Protein AF-A0A182J1R8-F1 (afdb_monomer_lite)

Foldseek 3Di:
DDPVCCCCPVLVDDPQQWPDWDQDPVDRDIDTDTPDPVSLVVSQVVPAQPDWDDDPNDTDGDGRDDDPPDPDDDDPDDDPPDDPVNVVVVVPDPPPPPPPDDPDPDDDDDDDDDDD

Organism: 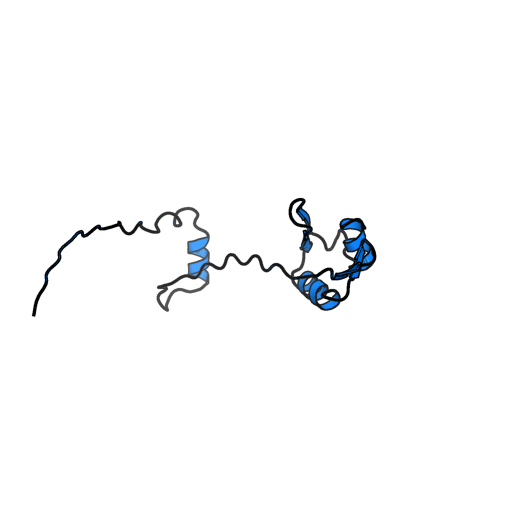Anopheles atroparvus (NCBI:txid41427)

Structure (mmCIF, N/CA/C/O backbone):
data_AF-A0A182J1R8-F1
#
_entry.id   AF-A0A182J1R8-F1
#
loop_
_atom_site.group_PDB
_atom_site.id
_atom_site.type_symbol
_atom_site.label_atom_id
_atom_site.label_alt_id
_atom_site.label_comp_id
_atom_site.label_asym_id
_atom_site.label_entity_id
_atom_site.label_seq_id
_atom_site.pdbx_PDB_ins_code
_atom_site.Cartn_x
_atom_site.Cartn_y
_atom_site.Cartn_z
_atom_site.occupancy
_atom_site.B_iso_or_equiv
_atom_site.auth_seq_id
_atom_site.auth_comp_id
_atom_site.auth_asym_id
_atom_site.auth_atom_id
_atom_site.pdbx_PDB_model_num
ATOM 1 N N . MET A 1 1 ? 16.522 -5.501 2.337 1.00 60.72 1 MET A N 1
ATOM 2 C CA . MET A 1 1 ? 15.271 -5.601 3.123 1.00 60.72 1 MET A CA 1
ATOM 3 C C . MET A 1 1 ? 14.270 -6.403 2.308 1.00 60.72 1 MET A C 1
ATOM 5 O O . MET A 1 1 ? 14.227 -6.212 1.100 1.00 60.72 1 MET A O 1
ATOM 9 N N . GLU A 1 2 ? 13.559 -7.350 2.918 1.00 74.75 2 GLU A N 1
ATOM 10 C CA . GLU A 1 2 ? 12.567 -8.185 2.222 1.00 74.75 2 GLU A CA 1
ATOM 11 C C . GLU A 1 2 ? 11.218 -7.452 2.163 1.00 74.75 2 GLU A C 1
ATOM 13 O O . GLU A 1 2 ? 10.809 -6.858 3.159 1.00 74.75 2 GLU A O 1
ATOM 18 N N . ALA A 1 3 ? 10.535 -7.465 1.012 1.00 75.06 3 ALA A N 1
ATOM 19 C CA . ALA A 1 3 ? 9.324 -6.662 0.795 1.00 75.06 3 ALA A CA 1
ATOM 20 C C . ALA A 1 3 ? 8.192 -7.014 1.775 1.00 75.06 3 ALA A C 1
ATOM 22 O O . ALA A 1 3 ? 7.536 -6.125 2.301 1.00 75.06 3 ALA A O 1
ATOM 23 N N . VAL A 1 4 ? 8.004 -8.303 2.071 1.00 78.12 4 VAL A N 1
ATOM 24 C CA . VAL A 1 4 ? 6.986 -8.764 3.029 1.00 78.12 4 VAL A CA 1
ATOM 25 C C . VAL A 1 4 ? 7.296 -8.264 4.439 1.00 78.12 4 VAL A C 1
ATOM 27 O O . VAL A 1 4 ? 6.409 -7.781 5.133 1.00 78.12 4 VAL A O 1
ATOM 30 N N . LYS A 1 5 ? 8.570 -8.305 4.837 1.00 83.56 5 LYS A N 1
ATOM 31 C CA . LYS A 1 5 ? 9.022 -7.819 6.141 1.00 83.56 5 LYS A CA 1
ATOM 32 C C . LYS A 1 5 ? 8.770 -6.315 6.313 1.00 83.56 5 LYS A C 1
ATOM 34 O O . LYS A 1 5 ? 8.283 -5.908 7.356 1.00 83.56 5 LYS A O 1
ATOM 39 N N . PHE A 1 6 ? 9.011 -5.513 5.272 1.00 83.62 6 PHE A N 1
ATOM 40 C CA . PHE A 1 6 ? 8.687 -4.080 5.272 1.00 83.62 6 PHE A CA 1
ATOM 41 C C . PHE A 1 6 ? 7.182 -3.817 5.455 1.00 83.62 6 PHE A C 1
ATOM 43 O O . PHE A 1 6 ? 6.802 -2.966 6.252 1.00 83.62 6 PHE A O 1
ATOM 50 N N . LEU A 1 7 ? 6.319 -4.577 4.771 1.00 84.12 7 LEU A N 1
ATOM 51 C CA . LEU A 1 7 ? 4.864 -4.418 4.898 1.00 84.12 7 LEU A CA 1
ATOM 52 C C . LEU A 1 7 ? 4.363 -4.721 6.317 1.00 84.12 7 LEU A C 1
ATOM 54 O O . LEU A 1 7 ? 3.485 -4.022 6.810 1.00 84.12 7 LEU A O 1
ATOM 58 N N . VAL A 1 8 ? 4.928 -5.731 6.978 1.00 85.75 8 VAL A N 1
ATOM 59 C CA . VAL A 1 8 ? 4.502 -6.127 8.328 1.00 85.75 8 VAL A CA 1
ATOM 60 C C . VAL A 1 8 ? 5.101 -5.222 9.406 1.00 85.75 8 VAL A C 1
ATOM 62 O O . VAL A 1 8 ? 4.387 -4.802 10.308 1.00 85.75 8 VAL A O 1
ATOM 65 N N . GLU A 1 9 ? 6.399 -4.920 9.341 1.00 87.25 9 GLU A N 1
ATOM 66 C CA . GLU A 1 9 ? 7.091 -4.203 10.423 1.00 87.25 9 GLU A CA 1
ATOM 67 C C . GLU A 1 9 ? 6.975 -2.678 10.320 1.00 87.25 9 GLU A C 1
ATOM 69 O O . GLU A 1 9 ? 6.811 -2.021 11.343 1.00 87.25 9 GLU A O 1
ATOM 74 N N . GLU A 1 10 ? 7.043 -2.111 9.110 1.00 85.06 10 GLU A N 1
ATOM 75 C CA . GLU A 1 10 ? 7.092 -0.651 8.923 1.00 85.06 10 GLU A CA 1
ATOM 76 C C . GLU A 1 10 ? 5.724 -0.063 8.568 1.00 85.06 10 GLU A C 1
ATOM 78 O O . GLU A 1 10 ? 5.391 1.038 9.008 1.00 85.06 10 GLU A O 1
ATOM 83 N N . ILE A 1 11 ? 4.931 -0.784 7.765 1.00 85.69 11 ILE A N 1
ATOM 84 C CA . ILE A 1 11 ? 3.563 -0.365 7.413 1.00 85.69 11 ILE A CA 1
ATOM 85 C C . ILE A 1 11 ? 2.543 -0.898 8.428 1.00 85.69 11 ILE A C 1
ATOM 87 O O . ILE A 1 11 ? 1.479 -0.315 8.595 1.00 85.69 11 ILE A O 1
ATOM 91 N N . GLY A 1 12 ? 2.856 -1.985 9.139 1.00 86.62 12 GLY A N 1
ATOM 92 C CA . GLY A 1 12 ? 1.936 -2.573 10.115 1.00 86.62 12 GLY A CA 1
ATOM 93 C C . GLY A 1 12 ? 0.767 -3.328 9.482 1.00 86.62 12 GLY A C 1
ATOM 94 O O . GLY A 1 12 ? -0.267 -3.491 10.125 1.00 86.62 12 GLY A O 1
ATOM 95 N N . LEU A 1 13 ? 0.908 -3.782 8.232 1.00 87.81 13 LEU A N 1
ATOM 96 C CA . LEU A 1 13 ? -0.117 -4.584 7.567 1.00 87.81 13 LEU A CA 1
ATOM 97 C C . LEU A 1 13 ? -0.096 -6.027 8.072 1.00 87.81 13 LEU A C 1
ATOM 99 O O . LEU A 1 13 ? 0.958 -6.657 8.186 1.00 87.81 13 LEU A O 1
ATOM 103 N N . ASP A 1 14 ? -1.283 -6.572 8.302 1.00 86.62 14 ASP A N 1
ATOM 104 C CA . ASP A 1 14 ? -1.501 -7.911 8.836 1.00 86.62 14 ASP A CA 1
ATOM 105 C C . ASP A 1 14 ? -2.300 -8.800 7.859 1.00 86.62 14 ASP A C 1
ATOM 107 O O . ASP A 1 14 ? -2.869 -8.343 6.865 1.00 86.62 14 ASP A O 1
ATOM 111 N N . GLU A 1 15 ? -2.355 -10.109 8.118 1.00 84.06 15 GLU A N 1
ATOM 112 C CA . GLU A 1 15 ? -3.061 -11.057 7.236 1.00 84.06 15 GLU A CA 1
ATOM 113 C C . GLU A 1 15 ? -4.587 -10.845 7.193 1.00 84.06 15 GLU A C 1
ATOM 115 O O . GLU A 1 15 ? -5.271 -11.275 6.255 1.00 84.06 15 GLU A O 1
ATOM 120 N N . LEU A 1 16 ? -5.155 -10.200 8.214 1.00 85.69 16 LEU A N 1
ATOM 121 C CA . LEU A 1 16 ? -6.583 -9.928 8.281 1.00 85.69 16 LEU A CA 1
ATOM 122 C C . LEU A 1 16 ? -6.936 -8.725 7.415 1.00 85.69 16 LEU A C 1
ATOM 124 O O . LEU A 1 16 ? -8.031 -8.724 6.857 1.00 85.69 16 LEU A O 1
ATOM 128 N N . THR A 1 17 ? -6.028 -7.771 7.230 1.00 86.31 17 THR A N 1
ATOM 129 C CA . THR A 1 17 ? -6.239 -6.581 6.392 1.00 86.31 17 THR A CA 1
ATOM 130 C C . THR A 1 17 ? -5.807 -6.791 4.941 1.00 86.31 17 THR A C 1
ATOM 132 O O . THR A 1 17 ? -6.436 -6.254 4.024 1.00 86.31 17 THR A O 1
ATOM 135 N N . VAL A 1 18 ? -4.802 -7.636 4.697 1.00 89.31 18 VAL A N 1
ATOM 136 C CA . VAL A 1 18 ? -4.286 -7.924 3.352 1.00 89.31 18 VAL A CA 1
ATOM 137 C C . VAL A 1 18 ? -5.085 -9.039 2.668 1.00 89.31 18 VAL A C 1
ATOM 139 O O . VAL A 1 18 ? -5.241 -10.143 3.181 1.00 89.31 18 VAL A O 1
ATOM 142 N N . ALA A 1 19 ? -5.580 -8.767 1.461 1.00 86.88 19 ALA A N 1
ATOM 143 C CA . ALA A 1 19 ? -6.236 -9.751 0.603 1.00 86.88 19 ALA A CA 1
ATOM 144 C C . ALA A 1 19 ? -5.237 -10.473 -0.312 1.00 86.88 19 ALA A C 1
ATOM 146 O O . ALA A 1 19 ? -5.350 -11.678 -0.542 1.00 86.88 19 ALA A O 1
ATOM 147 N N . ARG A 1 20 ? -4.268 -9.736 -0.871 1.00 85.00 20 ARG A N 1
ATOM 148 C CA . ARG A 1 20 ? -3.305 -10.280 -1.835 1.00 85.00 20 ARG A CA 1
ATOM 149 C C . ARG A 1 20 ? -2.033 -9.446 -1.890 1.00 85.00 20 ARG A C 1
ATOM 151 O O . ARG A 1 20 ? -2.094 -8.224 -1.884 1.00 85.00 20 ARG A O 1
ATOM 158 N N . ILE A 1 21 ? -0.892 -10.113 -2.049 1.00 85.25 21 ILE A N 1
ATOM 159 C CA . ILE A 1 21 ? 0.393 -9.474 -2.351 1.00 85.25 21 ILE A CA 1
ATOM 160 C C . ILE A 1 21 ? 0.883 -10.001 -3.698 1.00 85.25 21 ILE A C 1
ATOM 162 O O . ILE A 1 21 ? 0.900 -11.209 -3.939 1.00 85.25 21 ILE A O 1
ATOM 166 N N . HIS A 1 22 ? 1.282 -9.099 -4.586 1.00 83.25 22 HIS A N 1
ATOM 167 C CA . HIS A 1 22 ? 1.885 -9.431 -5.867 1.00 83.25 22 HIS A CA 1
ATOM 168 C C . HIS A 1 22 ? 3.177 -8.638 -6.059 1.00 83.25 22 HIS A C 1
ATOM 170 O O . HIS A 1 22 ? 3.164 -7.423 -6.237 1.00 83.25 22 HIS A O 1
ATOM 176 N N . LEU A 1 23 ? 4.307 -9.341 -6.030 1.00 80.75 23 LEU A N 1
ATOM 177 C CA . LEU A 1 23 ? 5.621 -8.760 -6.283 1.00 80.75 23 LEU A CA 1
ATOM 178 C C . LEU A 1 23 ? 5.935 -8.862 -7.771 1.00 80.75 23 LEU A C 1
ATOM 180 O O . LEU A 1 23 ? 5.959 -9.960 -8.330 1.00 80.75 23 LEU A O 1
ATOM 184 N N . ARG A 1 24 ? 6.210 -7.728 -8.415 1.00 76.12 24 ARG A N 1
ATOM 185 C CA . ARG A 1 24 ? 6.604 -7.720 -9.820 1.00 76.12 24 ARG A CA 1
ATOM 186 C C . ARG A 1 24 ? 8.124 -7.837 -9.904 1.00 76.12 24 ARG A C 1
ATOM 188 O O . ARG A 1 24 ? 8.850 -6.942 -9.507 1.00 76.12 24 ARG A O 1
ATOM 195 N N . SER A 1 25 ? 8.642 -8.941 -10.435 1.00 68.06 25 SER A N 1
ATOM 196 C CA . SER A 1 25 ? 10.101 -9.154 -10.500 1.00 68.06 25 SER A CA 1
ATOM 197 C C . SER A 1 25 ? 10.802 -8.240 -11.513 1.00 68.06 25 SER A C 1
ATOM 199 O O . SER A 1 25 ? 12.002 -8.010 -11.416 1.00 68.06 25 SER A O 1
ATOM 201 N N . THR A 1 26 ? 10.063 -7.729 -12.503 1.00 69.44 26 THR A N 1
ATOM 202 C CA . THR A 1 26 ? 10.596 -6.915 -13.610 1.00 69.44 26 THR A CA 1
ATOM 203 C C . THR A 1 26 ? 10.587 -5.412 -13.336 1.00 69.44 26 THR A C 1
ATOM 205 O O . THR A 1 26 ? 11.202 -4.654 -14.077 1.00 69.44 26 THR A O 1
ATOM 208 N N . ALA A 1 27 ? 9.859 -4.968 -12.316 1.00 64.19 27 ALA A N 1
ATOM 209 C CA . ALA A 1 27 ? 9.832 -3.587 -11.856 1.00 64.19 27 ALA A CA 1
ATOM 210 C C . ALA A 1 27 ? 9.751 -3.661 -10.340 1.00 64.19 27 ALA A C 1
ATOM 212 O O . ALA A 1 27 ? 8.814 -4.286 -9.870 1.00 64.19 27 ALA A O 1
ATOM 213 N N . SER A 1 28 ? 10.711 -3.085 -9.611 1.00 75.25 28 SER A N 1
ATOM 214 C CA . SER A 1 28 ? 10.846 -3.159 -8.146 1.00 75.25 28 SER A CA 1
ATOM 215 C C . SER A 1 28 ? 9.645 -2.551 -7.400 1.00 75.25 28 SER A C 1
ATOM 217 O O . SER A 1 28 ? 9.753 -1.500 -6.780 1.00 75.25 28 SER A O 1
ATOM 219 N N . ILE A 1 29 ? 8.485 -3.195 -7.520 1.00 80.88 29 ILE A N 1
ATOM 220 C CA . ILE A 1 29 ? 7.157 -2.732 -7.133 1.00 80.88 29 ILE A CA 1
ATOM 221 C C . ILE A 1 29 ? 6.421 -3.921 -6.515 1.00 80.88 29 ILE A C 1
ATOM 223 O O . ILE A 1 29 ? 6.390 -5.027 -7.070 1.00 80.88 29 ILE A O 1
ATOM 227 N N . ALA A 1 30 ? 5.809 -3.666 -5.365 1.00 83.88 30 ALA A N 1
ATOM 228 C CA . ALA A 1 30 ? 4.890 -4.572 -4.703 1.00 83.88 30 ALA A CA 1
ATOM 229 C C . ALA A 1 30 ? 3.472 -4.013 -4.834 1.00 83.88 30 ALA A C 1
ATOM 231 O O . ALA A 1 30 ? 3.222 -2.873 -4.460 1.00 83.88 30 ALA A O 1
ATOM 232 N N . PHE A 1 31 ? 2.550 -4.820 -5.347 1.00 86.06 31 PHE A N 1
ATOM 233 C CA . PHE A 1 31 ? 1.125 -4.522 -5.313 1.00 86.06 31 PHE A CA 1
ATOM 234 C C . PHE A 1 31 ? 0.522 -5.222 -4.108 1.00 86.06 31 PHE A C 1
ATOM 236 O O . PHE A 1 31 ? 0.639 -6.443 -3.973 1.00 86.06 31 PHE A O 1
ATOM 243 N N . VAL A 1 32 ? -0.113 -4.449 -3.239 1.00 87.69 32 VAL A N 1
ATOM 244 C CA . VAL A 1 32 ? -0.771 -4.959 -2.040 1.00 87.69 32 VAL A CA 1
ATOM 245 C C . VAL A 1 32 ? -2.240 -4.599 -2.136 1.00 87.69 32 VAL A C 1
ATOM 247 O O . VAL A 1 32 ? -2.605 -3.430 -2.155 1.00 87.69 32 VAL A O 1
ATOM 250 N N . GLN A 1 33 ? -3.077 -5.620 -2.244 1.00 88.69 33 GLN A N 1
ATOM 251 C CA . GLN A 1 33 ? -4.520 -5.473 -2.233 1.00 88.69 33 GLN A CA 1
ATOM 252 C C . GLN A 1 33 ? -5.000 -5.616 -0.794 1.00 88.69 33 GLN A C 1
ATOM 254 O O . GLN A 1 33 ? -4.813 -6.677 -0.190 1.00 88.69 33 GLN A O 1
ATOM 259 N N . LEU A 1 34 ? -5.618 -4.567 -0.259 1.00 88.75 34 LEU A N 1
ATOM 260 C CA . LEU A 1 34 ? -6.279 -4.600 1.044 1.00 88.75 34 LEU A CA 1
ATOM 261 C C . LEU A 1 34 ? -7.751 -4.993 0.892 1.00 88.75 34 LEU A C 1
ATOM 263 O O . LEU A 1 34 ? -8.325 -4.886 -0.192 1.00 88.75 34 LEU A O 1
ATOM 267 N N . LYS A 1 35 ? -8.352 -5.491 1.976 1.00 87.50 35 LYS A N 1
ATOM 268 C CA . LYS A 1 35 ? -9.766 -5.900 1.993 1.00 87.50 35 LYS A CA 1
ATOM 269 C C . LYS A 1 35 ? -10.732 -4.718 2.036 1.00 87.50 35 LYS A C 1
ATOM 271 O O . LYS A 1 35 ? -11.857 -4.856 1.566 1.00 87.50 35 LYS A O 1
ATOM 276 N N . GLU A 1 36 ? -10.297 -3.581 2.574 1.00 86.88 36 GLU A N 1
ATOM 277 C CA . GLU A 1 36 ? -11.111 -2.373 2.699 1.00 86.88 36 GLU A CA 1
ATOM 278 C C . GLU A 1 36 ? -10.442 -1.194 1.989 1.00 86.88 36 GLU A C 1
ATOM 280 O O . GLU A 1 36 ? -9.252 -0.936 2.174 1.00 86.88 36 GLU A O 1
ATOM 285 N N . GLU A 1 37 ? -11.223 -0.456 1.199 1.00 84.00 37 GLU A N 1
ATOM 286 C CA . GLU A 1 37 ? -10.756 0.734 0.475 1.00 84.00 37 GLU A CA 1
ATOM 287 C C . GLU A 1 37 ? -10.292 1.837 1.436 1.00 84.00 37 GLU A C 1
ATOM 289 O O . GLU A 1 37 ? -9.238 2.434 1.231 1.00 84.00 37 GLU A O 1
ATOM 294 N N . GLY A 1 38 ? -11.028 2.050 2.535 1.00 85.50 38 GLY A N 1
ATOM 295 C CA . GLY A 1 38 ? -10.672 3.044 3.550 1.00 85.50 38 GLY A CA 1
ATOM 296 C C . GLY A 1 38 ? -9.308 2.780 4.193 1.00 85.50 38 GLY A C 1
ATOM 297 O O . GLY A 1 38 ? -8.542 3.716 4.400 1.00 85.50 38 GLY A O 1
ATOM 298 N N . LEU A 1 39 ? -8.960 1.507 4.423 1.00 86.12 39 LEU A N 1
ATOM 299 C CA . LEU A 1 39 ? -7.635 1.127 4.921 1.00 86.12 39 LEU A CA 1
ATOM 300 C C . LEU A 1 39 ? -6.541 1.405 3.888 1.00 86.12 39 LEU A C 1
ATOM 302 O O . LEU A 1 39 ? -5.442 1.805 4.263 1.00 86.12 39 LEU A O 1
ATOM 306 N N . ALA A 1 40 ? -6.822 1.218 2.596 1.00 86.50 40 ALA A N 1
ATOM 307 C CA . ALA A 1 40 ? -5.854 1.497 1.535 1.00 86.50 40 ALA A CA 1
ATOM 308 C C . ALA A 1 40 ? -5.558 2.993 1.429 1.00 86.50 40 ALA A C 1
ATOM 310 O O . ALA A 1 40 ? -4.391 3.378 1.366 1.00 86.50 40 ALA A O 1
ATOM 311 N N . LEU A 1 41 ? -6.603 3.822 1.483 1.00 87.12 41 LEU A N 1
ATOM 312 C CA . LEU A 1 41 ? -6.463 5.273 1.498 1.00 87.12 41 LEU A CA 1
ATOM 313 C C . LEU A 1 41 ? -5.675 5.740 2.728 1.00 87.12 41 LEU A C 1
ATOM 315 O O . LEU A 1 41 ? -4.662 6.420 2.578 1.00 87.12 41 LEU A O 1
ATOM 319 N N . GLN A 1 42 ? -6.076 5.294 3.922 1.00 88.12 42 GLN A N 1
ATOM 320 C CA . GLN A 1 42 ? -5.399 5.639 5.171 1.00 88.12 42 GLN A CA 1
ATOM 321 C C . GLN A 1 42 ? -3.921 5.220 5.149 1.00 88.12 42 GLN A C 1
ATOM 323 O O . GLN A 1 42 ? -3.050 6.008 5.502 1.00 88.12 42 GLN A O 1
ATOM 328 N N . THR A 1 43 ? -3.618 4.010 4.671 1.00 88.50 43 THR A N 1
ATOM 329 C CA . THR A 1 43 ? -2.236 3.513 4.566 1.00 88.50 43 THR A CA 1
ATOM 330 C C . THR A 1 43 ? -1.381 4.422 3.680 1.00 88.50 43 THR A C 1
ATOM 332 O O . THR A 1 43 ? -0.234 4.714 4.011 1.00 88.50 43 THR A O 1
ATOM 335 N N . VAL A 1 44 ? -1.927 4.891 2.557 1.00 88.06 44 VAL A N 1
ATOM 336 C CA . VAL A 1 44 ? -1.231 5.822 1.660 1.00 88.06 44 VAL A CA 1
ATOM 337 C C . VAL A 1 44 ? -1.001 7.163 2.356 1.00 88.06 44 VAL A C 1
ATOM 339 O O . VAL A 1 44 ? 0.132 7.630 2.400 1.00 88.06 44 VAL A O 1
ATOM 342 N N . GLU A 1 45 ? -2.028 7.757 2.965 1.00 87.81 45 GLU A N 1
ATOM 343 C CA . GLU A 1 45 ? -1.902 9.044 3.667 1.00 87.81 45 GLU A CA 1
ATOM 344 C C . GLU A 1 45 ? -0.906 8.990 4.838 1.00 87.81 45 GLU A C 1
ATOM 346 O O . GLU A 1 45 ? -0.157 9.939 5.095 1.00 87.81 45 GLU A O 1
ATOM 351 N N . GLU A 1 46 ? -0.874 7.871 5.560 1.00 88.56 46 GLU A N 1
ATOM 352 C CA . GLU A 1 46 ? -0.022 7.711 6.730 1.00 88.56 46 GLU A CA 1
ATOM 353 C C . GLU A 1 46 ? 1.422 7.356 6.396 1.00 88.56 46 GLU A C 1
ATOM 355 O O . GLU A 1 46 ? 2.298 7.656 7.208 1.00 88.56 46 GLU A O 1
ATOM 360 N N . HIS A 1 47 ? 1.710 6.769 5.237 1.00 87.44 47 HIS A N 1
ATOM 361 C CA . HIS A 1 47 ? 3.041 6.236 4.949 1.00 87.44 47 HIS A CA 1
ATOM 362 C C . HIS A 1 47 ? 3.700 6.798 3.687 1.00 87.44 47 HIS A C 1
ATOM 364 O O . HIS A 1 47 ? 4.923 6.676 3.553 1.00 87.44 47 HIS A O 1
ATOM 370 N N . ASP A 1 48 ? 2.956 7.445 2.788 1.00 85.75 48 ASP A N 1
ATOM 371 C CA . ASP A 1 48 ? 3.544 8.028 1.584 1.00 85.75 48 ASP A CA 1
ATOM 372 C C . ASP A 1 48 ? 4.619 9.072 1.922 1.00 85.75 48 ASP A C 1
ATOM 374 O O . ASP A 1 48 ? 4.471 9.915 2.810 1.00 85.75 48 ASP A O 1
ATOM 378 N N . GLY A 1 49 ? 5.760 8.961 1.239 1.00 81.12 49 GLY A N 1
ATOM 379 C CA . GLY A 1 49 ? 6.916 9.840 1.422 1.00 81.12 49 GLY A CA 1
ATOM 380 C C . GLY A 1 49 ? 7.648 9.728 2.768 1.00 81.12 49 GLY A C 1
ATOM 381 O O . GLY A 1 49 ? 8.635 10.439 2.962 1.00 81.12 49 GLY A O 1
ATOM 382 N N . LYS A 1 50 ? 7.222 8.856 3.695 1.00 85.62 50 LYS A N 1
ATOM 383 C CA . LYS A 1 50 ? 7.842 8.728 5.033 1.00 85.62 50 LYS A CA 1
ATOM 384 C C . LYS A 1 50 ? 8.950 7.681 5.113 1.00 85.62 50 LYS A C 1
ATOM 386 O O . LYS A 1 50 ? 9.741 7.698 6.054 1.00 85.62 50 LYS A O 1
ATOM 391 N N . HIS A 1 51 ? 9.029 6.793 4.126 1.00 83.06 51 HIS A N 1
ATOM 392 C CA . HIS A 1 51 ? 9.934 5.647 4.146 1.00 83.06 51 HIS A CA 1
ATOM 393 C C . HIS A 1 51 ? 11.143 5.852 3.242 1.00 83.06 51 HIS A C 1
ATOM 395 O O . HIS A 1 51 ? 11.015 6.188 2.062 1.00 83.06 51 HIS A O 1
ATOM 401 N N . LEU A 1 52 ? 12.329 5.600 3.796 1.00 82.06 52 LEU A N 1
ATOM 402 C CA . LEU A 1 52 ? 13.608 5.712 3.102 1.00 82.06 52 LEU A CA 1
ATOM 403 C C . LEU A 1 52 ? 14.371 4.394 3.205 1.00 82.06 52 LEU A C 1
ATOM 405 O O . LEU A 1 52 ? 14.623 3.877 4.291 1.00 82.06 52 LEU A O 1
ATOM 409 N N . TYR A 1 53 ? 14.806 3.879 2.064 1.00 78.62 53 TYR A N 1
ATOM 410 C CA . TYR A 1 53 ? 15.661 2.710 1.972 1.00 78.62 53 TYR A CA 1
ATOM 411 C C . TYR A 1 53 ? 17.099 3.123 1.670 1.00 78.62 53 TYR A C 1
ATOM 413 O O . TYR A 1 53 ? 17.371 3.749 0.646 1.00 78.62 53 TYR A O 1
ATOM 421 N N . LYS A 1 54 ? 18.045 2.752 2.538 1.00 79.25 54 LYS A N 1
ATOM 422 C CA . LYS A 1 54 ? 19.478 2.948 2.279 1.00 79.25 54 LYS A CA 1
ATOM 423 C C . LYS A 1 54 ? 20.045 1.775 1.491 1.00 79.25 54 LYS A C 1
ATOM 425 O O . LYS A 1 54 ? 20.067 0.651 1.985 1.00 79.25 54 LYS A O 1
ATOM 430 N N . CYS A 1 55 ? 20.561 2.055 0.299 1.00 74.12 55 CYS A N 1
ATOM 431 C CA . CYS A 1 55 ? 21.282 1.098 -0.536 1.00 74.12 55 CYS A CA 1
ATOM 432 C C . CYS A 1 55 ? 22.560 1.757 -1.066 1.00 74.12 55 CYS A C 1
ATOM 434 O O . CYS A 1 55 ? 22.503 2.870 -1.585 1.00 74.12 55 CYS A O 1
ATOM 436 N N . ASP A 1 56 ? 23.717 1.111 -0.900 1.00 76.62 56 ASP A N 1
ATOM 437 C CA . ASP A 1 56 ? 25.020 1.626 -1.361 1.00 76.62 56 ASP A CA 1
ATOM 438 C C . ASP A 1 56 ? 25.321 3.078 -0.929 1.00 76.62 56 ASP A C 1
ATOM 440 O O . ASP A 1 56 ? 25.837 3.899 -1.688 1.00 76.62 56 ASP A O 1
ATOM 444 N N . GLY A 1 57 ? 24.952 3.428 0.308 1.00 84.56 57 GLY A N 1
ATOM 445 C CA . GLY A 1 57 ? 25.169 4.769 0.862 1.00 84.56 57 GLY A CA 1
ATOM 446 C C . GLY A 1 57 ? 24.252 5.858 0.294 1.00 84.56 57 GLY A C 1
ATOM 447 O O . GLY A 1 57 ? 24.408 7.022 0.654 1.00 84.56 57 GLY A O 1
ATOM 448 N N . LYS A 1 58 ? 23.285 5.498 -0.558 1.00 80.12 58 LYS A N 1
ATOM 449 C CA . LYS A 1 58 ? 22.244 6.390 -1.075 1.00 80.12 58 LYS A CA 1
ATOM 450 C C . LYS A 1 58 ? 20.896 6.063 -0.446 1.00 80.12 58 LYS A C 1
ATOM 452 O O . LYS A 1 58 ? 20.559 4.898 -0.245 1.00 80.12 58 LYS A O 1
ATOM 457 N N . GLU A 1 59 ? 20.136 7.104 -0.139 1.00 80.50 59 GLU A N 1
ATOM 458 C CA . GLU A 1 59 ? 18.766 7.006 0.362 1.00 80.50 59 GLU A CA 1
ATOM 459 C C . GLU A 1 59 ? 17.789 7.032 -0.814 1.00 80.50 59 GLU A C 1
ATOM 461 O O . GLU A 1 59 ? 17.862 7.903 -1.679 1.00 80.50 59 GLU A O 1
ATOM 466 N N . PHE A 1 60 ? 16.880 6.064 -0.843 1.00 80.00 60 PHE A N 1
ATOM 467 C CA . PHE A 1 60 ? 15.830 5.932 -1.842 1.00 80.00 60 PHE A CA 1
ATOM 468 C C . PHE A 1 60 ? 14.481 6.042 -1.145 1.00 80.00 60 PHE A C 1
ATOM 470 O O . PHE A 1 60 ? 14.184 5.243 -0.261 1.00 80.00 60 PHE A O 1
ATOM 477 N N . ALA A 1 61 ? 13.660 7.013 -1.536 1.00 80.06 61 ALA A N 1
ATOM 478 C CA . ALA A 1 61 ? 12.284 7.075 -1.064 1.00 80.06 61 ALA A CA 1
ATOM 479 C C . ALA A 1 61 ? 11.489 5.882 -1.601 1.00 80.06 61 ALA A C 1
ATOM 481 O O . ALA A 1 61 ? 11.610 5.536 -2.778 1.00 80.06 61 ALA A O 1
ATOM 482 N N . ILE A 1 62 ? 10.692 5.263 -0.731 1.00 82.94 62 ILE A N 1
ATOM 483 C CA . ILE A 1 62 ? 9.726 4.235 -1.113 1.00 82.94 62 ILE A CA 1
ATOM 484 C C . ILE A 1 62 ? 8.372 4.941 -1.269 1.00 82.94 62 ILE A C 1
ATOM 486 O O . ILE A 1 62 ? 7.730 5.222 -0.256 1.00 82.94 62 ILE A O 1
ATOM 490 N N . PRO A 1 63 ? 7.945 5.279 -2.500 1.00 83.38 63 PRO A N 1
ATOM 491 C CA . PRO A 1 63 ? 6.635 5.876 -2.717 1.00 83.38 63 PRO A CA 1
ATOM 492 C C . PRO A 1 63 ? 5.542 4.841 -2.449 1.00 83.38 63 PRO A C 1
ATOM 494 O O . PRO A 1 63 ? 5.667 3.682 -2.855 1.00 83.38 63 PRO A O 1
ATOM 497 N N . ILE A 1 64 ? 4.465 5.268 -1.793 1.00 86.44 64 ILE A N 1
ATOM 498 C CA . ILE A 1 64 ? 3.294 4.430 -1.538 1.00 86.44 64 ILE A CA 1
ATOM 499 C C . ILE A 1 64 ? 2.115 5.147 -2.166 1.00 86.44 64 ILE A C 1
ATOM 501 O O . ILE A 1 64 ? 1.709 6.207 -1.715 1.00 86.44 64 ILE A O 1
ATOM 505 N N . THR A 1 65 ? 1.572 4.581 -3.237 1.00 86.06 65 THR A N 1
ATOM 506 C CA . THR A 1 65 ? 0.488 5.209 -3.993 1.00 86.06 65 THR A CA 1
ATOM 507 C C . THR A 1 65 ? -0.688 4.263 -4.117 1.00 86.06 65 THR A C 1
ATOM 509 O O . THR A 1 65 ? -0.504 3.059 -4.299 1.00 86.06 65 THR A O 1
ATOM 512 N N . MET A 1 66 ? -1.895 4.820 -4.083 1.00 84.81 66 MET A N 1
ATOM 513 C CA . MET A 1 66 ? -3.108 4.069 -4.374 1.00 84.81 66 MET A CA 1
ATOM 514 C C . MET A 1 66 ? -3.186 3.784 -5.878 1.00 84.81 66 MET A C 1
ATOM 516 O O . MET A 1 66 ? -3.070 4.695 -6.697 1.00 84.81 66 MET A O 1
ATOM 520 N N . ASP A 1 67 ? -3.357 2.515 -6.237 1.00 80.88 67 ASP A N 1
ATOM 521 C CA . ASP A 1 67 ? -3.606 2.089 -7.612 1.00 80.88 67 ASP A CA 1
ATOM 522 C C . ASP A 1 67 ? -5.120 1.975 -7.803 1.00 80.88 67 ASP A C 1
ATOM 524 O O . ASP A 1 67 ? -5.749 1.051 -7.295 1.00 80.88 67 ASP A O 1
ATOM 528 N N . ASP A 1 68 ? -5.713 2.948 -8.492 1.00 68.19 68 ASP A N 1
ATOM 529 C CA . ASP A 1 68 ? -7.172 3.082 -8.593 1.00 68.19 68 ASP A CA 1
ATOM 530 C C . ASP A 1 68 ? -7.812 1.995 -9.482 1.00 68.19 68 ASP A C 1
ATOM 532 O O . ASP A 1 68 ? -9.022 1.823 -9.445 1.00 68.19 68 ASP A O 1
ATOM 536 N N . GLN A 1 69 ? -7.020 1.271 -10.297 1.00 60.12 69 GLN A N 1
ATOM 537 C CA . GLN A 1 69 ? -7.429 0.258 -11.299 1.00 60.12 69 GLN A CA 1
ATOM 538 C C . GLN A 1 69 ? -8.791 0.492 -11.978 1.00 60.12 69 GLN A C 1
ATOM 540 O O . GLN A 1 69 ? -9.459 -0.455 -12.403 1.00 60.12 69 GLN A O 1
ATOM 545 N N . SER A 1 70 ? -9.211 1.747 -12.127 1.00 49.81 70 SER A N 1
ATOM 546 C CA . SER A 1 70 ? -10.520 2.053 -12.669 1.00 49.81 70 SER A CA 1
ATOM 547 C C . SER A 1 70 ? -10.521 1.771 -14.165 1.00 49.81 70 SER A C 1
ATOM 549 O O . SER A 1 70 ? -9.981 2.527 -14.976 1.00 49.81 70 SER A O 1
ATOM 551 N N . VAL A 1 71 ? -11.177 0.678 -14.557 1.00 46.03 71 VAL A N 1
ATOM 552 C CA . VAL A 1 71 ? -11.570 0.433 -15.947 1.00 46.03 71 VAL A CA 1
ATOM 553 C C . VAL A 1 71 ? -12.798 1.301 -16.230 1.00 46.03 71 VAL A C 1
ATOM 555 O O . VAL A 1 71 ? -13.934 0.834 -16.254 1.00 46.03 71 VAL A O 1
ATOM 558 N N . ILE A 1 72 ? -12.573 2.608 -16.379 1.00 49.56 72 ILE A N 1
ATOM 559 C CA . ILE A 1 72 ? -13.640 3.571 -16.665 1.00 49.56 72 ILE A CA 1
ATOM 560 C C . ILE A 1 72 ? -14.080 3.394 -18.118 1.00 49.56 72 ILE A C 1
ATOM 562 O O . ILE A 1 72 ? -13.352 3.741 -19.048 1.00 49.56 72 ILE A O 1
ATOM 566 N N . VAL A 1 73 ? -15.304 2.907 -18.319 1.00 51.72 73 VAL A N 1
ATOM 567 C CA . VAL A 1 73 ? -15.960 2.905 -19.630 1.00 51.72 73 VAL A CA 1
ATOM 568 C C . VAL A 1 73 ? -16.843 4.145 -19.726 1.00 51.72 73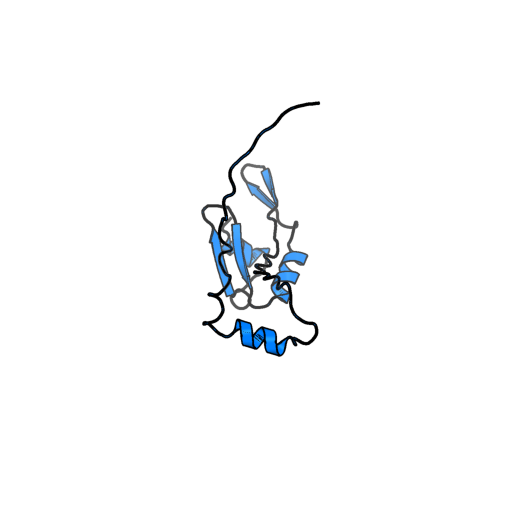 VAL A C 1
ATOM 570 O O . VAL A 1 73 ? -17.834 4.273 -19.011 1.00 51.72 73 VAL A O 1
ATOM 573 N N . LYS A 1 74 ? -16.481 5.080 -20.611 1.00 51.66 74 LYS A N 1
ATOM 574 C CA . LYS A 1 74 ? -17.309 6.255 -20.911 1.00 51.66 74 LYS A CA 1
ATOM 575 C C . LYS A 1 74 ? -18.368 5.876 -21.939 1.00 51.66 74 LYS A C 1
ATOM 577 O O . LYS A 1 74 ? -18.042 5.599 -23.091 1.00 51.66 74 LYS A O 1
ATOM 582 N N . LEU A 1 75 ? -19.627 5.871 -21.516 1.00 57.75 75 LEU A N 1
ATOM 583 C CA . LEU A 1 75 ? -20.767 5.706 -22.411 1.00 57.75 75 LEU A CA 1
ATOM 584 C C . LEU A 1 75 ? -21.106 7.068 -23.025 1.00 57.75 75 LEU A C 1
ATOM 586 O O . LEU A 1 75 ? -21.359 8.037 -22.311 1.00 57.75 75 LEU A O 1
ATOM 590 N N . HIS A 1 76 ? -21.074 7.143 -24.351 1.00 58.62 76 HIS A N 1
ATOM 591 C CA . HIS A 1 76 ? -21.523 8.301 -25.121 1.00 58.62 76 HIS A CA 1
ATOM 592 C C . HIS A 1 76 ? -22.903 7.988 -25.726 1.00 58.62 76 HIS A C 1
ATOM 594 O O . HIS A 1 76 ? -23.183 6.825 -26.001 1.00 58.62 76 HIS A O 1
ATOM 600 N N . ASP A 1 77 ? -23.734 9.013 -25.949 1.00 57.03 77 ASP A N 1
ATOM 601 C CA . ASP A 1 77 ? -25.050 8.901 -26.617 1.00 57.03 77 ASP A CA 1
ATOM 602 C C . ASP A 1 77 ? -26.169 8.193 -25.814 1.00 57.03 77 ASP A C 1
ATOM 604 O O . ASP A 1 77 ? -27.069 7.577 -26.376 1.00 57.03 77 ASP A O 1
ATOM 608 N N . LEU A 1 78 ? -26.153 8.289 -24.478 1.00 61.03 78 LEU A N 1
ATOM 609 C CA . LEU A 1 78 ? -27.305 7.879 -23.665 1.00 61.03 78 LEU A CA 1
ATOM 610 C C . LEU A 1 78 ? -28.402 8.952 -23.727 1.00 61.03 78 LEU A C 1
ATOM 612 O O . LEU A 1 78 ? -28.147 10.129 -23.465 1.00 61.03 78 LEU A O 1
ATOM 616 N N . THR A 1 79 ? -29.635 8.553 -24.043 1.00 65.56 79 THR A N 1
ATOM 617 C CA . THR A 1 79 ? -30.808 9.429 -23.923 1.00 65.56 79 THR A CA 1
ATOM 618 C C . THR A 1 79 ? -31.070 9.749 -22.451 1.00 65.56 79 THR A C 1
ATOM 620 O O . THR A 1 79 ? -30.871 8.896 -21.588 1.00 65.56 79 THR A O 1
ATOM 623 N N . ALA A 1 80 ? -31.560 10.957 -22.152 1.00 63.84 80 ALA A N 1
ATOM 624 C CA . ALA A 1 80 ? -31.759 11.455 -20.780 1.00 63.84 80 ALA A CA 1
ATOM 625 C C . ALA A 1 80 ? -32.719 10.615 -19.903 1.00 63.84 80 ALA A C 1
ATOM 627 O O . ALA A 1 80 ? -32.860 10.881 -18.715 1.00 63.84 80 ALA A O 1
ATOM 628 N N . GLU A 1 81 ? -33.383 9.619 -20.486 1.00 69.88 81 GLU A N 1
ATOM 629 C CA . GLU A 1 81 ? -34.363 8.742 -19.841 1.00 69.88 81 GLU A CA 1
ATOM 630 C C . GLU A 1 81 ? -33.757 7.425 -19.321 1.00 69.88 81 GLU A C 1
ATOM 632 O O . GLU A 1 81 ? -34.454 6.642 -18.679 1.00 69.88 81 GLU A O 1
ATOM 637 N N . VAL A 1 82 ? -32.475 7.151 -19.591 1.00 69.62 82 VAL A N 1
ATOM 638 C CA . VAL A 1 82 ? -31.825 5.911 -19.145 1.00 69.62 82 VAL A CA 1
ATOM 639 C C . VAL A 1 82 ? -31.398 6.050 -17.683 1.00 69.62 82 VAL A C 1
ATOM 641 O O . VAL A 1 82 ? -30.528 6.855 -17.359 1.00 69.62 82 VAL A O 1
ATOM 644 N N . SER A 1 83 ? -31.991 5.240 -16.803 1.00 73.00 83 SER A N 1
ATOM 645 C CA . SER A 1 83 ? -31.653 5.210 -15.375 1.00 73.00 83 SER A CA 1
ATOM 646 C C . SER A 1 83 ? -30.451 4.304 -15.097 1.00 73.00 83 SER A C 1
ATOM 648 O O . SER A 1 83 ? -30.209 3.333 -15.817 1.00 73.00 83 SER A O 1
ATOM 650 N N . ASP A 1 84 ? -29.728 4.553 -14.002 1.00 72.19 84 ASP A N 1
ATOM 651 C CA . ASP A 1 84 ? -28.570 3.742 -13.591 1.00 72.19 84 ASP A CA 1
ATOM 652 C C . ASP A 1 84 ? -28.892 2.242 -13.468 1.00 72.19 84 ASP A C 1
ATOM 654 O O . ASP A 1 84 ? -28.051 1.384 -13.751 1.00 72.19 84 ASP A O 1
ATOM 658 N N . GLU A 1 85 ? -30.120 1.903 -13.066 1.00 75.44 85 GLU A N 1
ATOM 659 C CA . GLU A 1 85 ? -30.588 0.517 -12.967 1.00 75.44 85 GLU A CA 1
ATOM 660 C C . GLU A 1 85 ? -30.676 -0.184 -14.330 1.00 75.44 85 GLU A C 1
ATOM 662 O O . GLU A 1 85 ? -30.382 -1.379 -14.428 1.00 75.44 85 GLU A O 1
ATOM 667 N N . ASP A 1 86 ? -31.026 0.543 -15.391 1.00 71.62 86 ASP A N 1
ATOM 668 C CA . ASP A 1 86 ? -31.112 0.003 -16.749 1.00 71.62 86 ASP A CA 1
ATOM 669 C C . ASP A 1 86 ? -29.721 -0.179 -17.364 1.00 71.62 86 ASP A C 1
ATOM 671 O O . ASP A 1 86 ? -29.452 -1.201 -17.999 1.00 71.62 86 ASP A O 1
ATOM 675 N N . ILE A 1 87 ? -28.793 0.745 -17.084 1.00 69.94 87 ILE A N 1
ATOM 676 C CA . ILE A 1 87 ? -27.381 0.635 -17.488 1.00 69.94 87 ILE A CA 1
ATOM 677 C C . ILE A 1 87 ? -26.742 -0.599 -16.843 1.00 69.94 87 ILE A C 1
ATOM 679 O O . ILE A 1 87 ? -26.085 -1.390 -17.522 1.00 69.94 87 ILE A O 1
ATOM 683 N N . LYS A 1 88 ? -26.977 -0.812 -15.541 1.00 68.62 88 LYS A N 1
ATOM 684 C CA . LYS A 1 88 ? -26.482 -1.998 -14.827 1.00 68.62 88 LYS A CA 1
ATOM 685 C C . LYS A 1 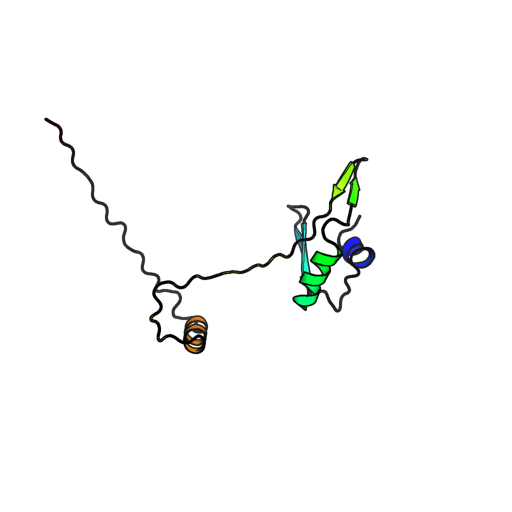88 ? -27.021 -3.287 -15.441 1.00 68.62 88 LYS A C 1
ATOM 687 O O . LYS A 1 88 ? -26.247 -4.212 -15.669 1.00 68.62 88 LYS A O 1
ATOM 692 N N . LYS A 1 89 ? -28.318 -3.351 -15.761 1.00 70.31 89 LYS A N 1
ATOM 693 C CA . LYS A 1 89 ? -28.915 -4.527 -16.419 1.00 70.31 89 LYS A CA 1
ATOM 694 C C . LYS A 1 89 ? -28.307 -4.788 -17.798 1.00 70.31 89 LYS A C 1
ATOM 696 O O . LYS A 1 89 ? -28.030 -5.940 -18.111 1.00 70.31 89 LYS A O 1
ATOM 701 N N . LEU A 1 90 ? -28.060 -3.747 -18.596 1.00 64.62 90 LEU A N 1
ATOM 702 C CA . LEU A 1 90 ? -27.446 -3.870 -19.923 1.00 64.62 90 LEU A CA 1
ATOM 703 C C . LEU A 1 90 ? -26.004 -4.393 -19.859 1.00 64.62 90 LEU A C 1
ATOM 705 O O . LEU A 1 90 ? -25.637 -5.258 -20.651 1.00 64.62 90 LEU A O 1
ATOM 709 N N . LEU A 1 91 ? -25.203 -3.911 -18.905 1.00 64.56 91 LEU A N 1
ATOM 710 C CA . LEU A 1 91 ? -23.805 -4.330 -18.733 1.00 64.56 91 LEU A CA 1
ATOM 711 C C . LEU A 1 91 ? -23.655 -5.734 -18.123 1.00 64.56 91 LEU A C 1
ATOM 713 O O . LEU A 1 91 ? -22.628 -6.379 -18.315 1.00 64.56 91 LEU A O 1
ATOM 717 N N . LEU A 1 92 ? -24.673 -6.223 -17.410 1.00 61.25 92 LEU A N 1
ATOM 718 C CA . LEU A 1 92 ? -24.701 -7.574 -16.837 1.00 61.25 92 LEU A CA 1
ATOM 719 C C . LEU A 1 92 ? -25.113 -8.659 -17.848 1.00 61.25 92 LEU A C 1
ATOM 721 O O . LEU A 1 92 ? -25.049 -9.844 -17.520 1.00 61.25 92 LEU A O 1
ATOM 725 N N . LEU A 1 93 ? -25.524 -8.290 -19.067 1.00 54.28 93 LEU A N 1
ATOM 726 C CA . LEU A 1 93 ? -25.854 -9.246 -20.123 1.00 54.28 93 LEU A CA 1
ATOM 727 C C . LEU A 1 93 ? -24.588 -9.627 -20.915 1.00 54.28 93 LEU A C 1
ATOM 729 O O . LEU A 1 93 ? -24.069 -8.804 -21.672 1.00 54.28 93 LEU A O 1
ATOM 733 N N . PRO A 1 94 ? -24.107 -10.884 -20.838 1.00 51.03 94 PRO A N 1
ATOM 734 C CA . PRO A 1 94 ? -22.874 -11.309 -21.509 1.00 51.03 94 PRO A CA 1
ATOM 735 C C . PRO A 1 94 ? -22.962 -11.327 -23.049 1.00 51.03 94 PRO A C 1
ATOM 737 O O . PRO A 1 94 ? -21.971 -11.609 -23.716 1.00 51.03 94 PRO A O 1
ATOM 740 N N . SER A 1 95 ? -24.126 -11.033 -23.638 1.00 48.44 95 SER A N 1
ATOM 741 C CA . SER A 1 95 ? -24.392 -11.192 -25.072 1.00 48.44 95 SER A CA 1
ATOM 742 C C . SER A 1 95 ? -24.429 -9.897 -25.896 1.00 48.44 95 SER A C 1
ATOM 744 O O . SER A 1 95 ? -24.552 -9.994 -27.114 1.00 48.44 95 SER A O 1
ATOM 746 N N . LEU A 1 96 ? -24.317 -8.700 -25.299 1.00 45.66 96 LEU A N 1
ATOM 747 C CA . LEU A 1 96 ? -24.444 -7.428 -26.045 1.00 45.66 96 LEU A CA 1
ATOM 748 C C . LEU A 1 96 ? -23.125 -6.656 -26.254 1.00 45.66 96 LEU A C 1
ATOM 750 O O . LEU A 1 96 ? -23.115 -5.636 -26.935 1.00 45.66 96 LEU A O 1
ATOM 754 N N . ALA A 1 97 ? -21.990 -7.150 -25.750 1.00 45.81 97 ALA A N 1
ATOM 755 C CA . ALA A 1 97 ? -20.681 -6.513 -25.963 1.00 45.81 97 ALA A CA 1
ATOM 756 C C . ALA A 1 97 ? -20.125 -6.678 -27.400 1.00 45.81 97 ALA A C 1
ATOM 758 O O . ALA A 1 97 ? -19.086 -6.115 -27.731 1.00 45.81 97 ALA A O 1
ATOM 759 N N . MET A 1 98 ? -20.801 -7.443 -28.266 1.00 46.44 98 MET A N 1
ATOM 760 C CA . MET A 1 98 ? -20.313 -7.847 -29.596 1.00 46.44 98 MET A CA 1
ATOM 761 C C . MET A 1 98 ? -20.934 -7.054 -30.761 1.00 46.44 98 MET A C 1
ATOM 763 O O . MET A 1 98 ? -20.992 -7.552 -31.882 1.00 46.44 98 MET A O 1
ATOM 767 N N . ALA A 1 99 ? -21.417 -5.832 -30.524 1.00 46.25 99 ALA A N 1
ATOM 768 C CA . ALA A 1 99 ? -21.978 -4.986 -31.582 1.00 46.25 99 ALA A CA 1
ATOM 769 C C . ALA A 1 99 ? -21.460 -3.538 -31.537 1.00 46.25 99 ALA A C 1
ATOM 771 O O . ALA A 1 99 ? -22.194 -2.601 -31.833 1.00 46.25 99 ALA A O 1
ATOM 772 N N . VAL A 1 100 ? -20.178 -3.330 -31.217 1.00 47.56 100 VAL A N 1
ATOM 773 C CA . VAL A 1 100 ? -19.480 -2.133 -31.716 1.00 47.56 100 VAL A CA 1
ATOM 774 C C . VAL A 1 100 ? -19.143 -2.409 -33.176 1.00 47.56 100 VAL A C 1
ATOM 776 O O . VAL A 1 100 ? -18.197 -3.124 -33.503 1.00 47.56 100 VAL A O 1
ATOM 779 N N . GLY A 1 101 ? -20.015 -1.916 -34.055 1.00 42.34 101 GLY A N 1
ATOM 780 C CA . GLY A 1 101 ? -19.867 -2.026 -35.496 1.00 42.34 101 GLY A CA 1
ATOM 781 C C . GLY A 1 101 ? -18.531 -1.448 -35.950 1.00 42.34 101 GLY A C 1
ATOM 782 O O . GLY A 1 101 ? -18.202 -0.294 -35.681 1.00 42.34 101 GLY A O 1
ATOM 783 N N . THR A 1 102 ? -17.773 -2.264 -36.673 1.00 42.59 102 THR A N 1
ATOM 784 C CA . THR A 1 102 ? -16.691 -1.815 -37.539 1.00 42.59 102 THR A CA 1
ATOM 785 C C . THR A 1 102 ? -17.265 -0.800 -38.524 1.00 42.59 102 THR A C 1
ATOM 787 O O . THR A 1 102 ? -17.991 -1.176 -39.445 1.00 42.59 102 THR A O 1
ATOM 790 N N . VAL A 1 103 ? -16.973 0.491 -38.347 1.00 46.94 103 VAL A N 1
ATOM 791 C CA . VAL A 1 103 ? -17.167 1.444 -39.441 1.00 46.94 103 VAL A CA 1
ATOM 792 C C . VAL A 1 103 ? -16.067 1.199 -40.464 1.00 46.94 103 VAL A C 1
ATOM 794 O O . VAL A 1 103 ? -14.896 1.517 -40.268 1.00 46.94 103 VAL A O 1
ATOM 797 N N . ASP A 1 104 ? -16.494 0.531 -41.527 1.00 40.22 104 ASP A N 1
ATOM 798 C CA . ASP A 1 104 ? -15.803 0.279 -42.778 1.00 40.22 104 ASP A CA 1
ATOM 799 C C . ASP A 1 104 ? -14.867 1.428 -43.177 1.00 40.22 104 ASP A C 1
ATOM 801 O O . ASP A 1 104 ? -15.275 2.578 -43.378 1.00 40.22 104 ASP A O 1
ATOM 805 N N . ALA A 1 105 ? -13.596 1.079 -43.363 1.00 48.41 105 ALA A N 1
ATOM 806 C CA . ALA A 1 105 ? -12.612 1.892 -44.047 1.00 48.41 105 ALA A CA 1
ATOM 807 C C . ALA A 1 105 ? -13.038 2.090 -45.512 1.00 48.41 105 ALA A C 1
ATOM 809 O O . ALA A 1 105 ? -12.611 1.362 -46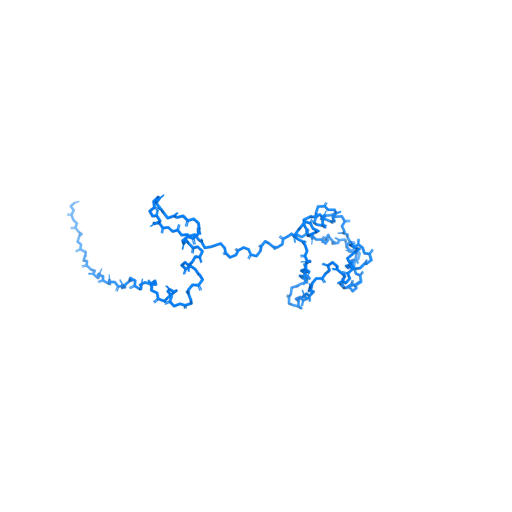.409 1.00 48.41 105 ALA A O 1
ATOM 810 N N . LYS A 1 106 ? -13.864 3.105 -45.792 1.00 46.00 106 LYS A N 1
ATOM 811 C CA . LYS A 1 106 ? -14.125 3.517 -47.173 1.00 46.00 106 LYS A CA 1
ATOM 812 C C . LYS A 1 106 ? -13.005 4.417 -47.675 1.00 46.00 106 LYS A C 1
ATOM 814 O O . LYS A 1 106 ? -13.036 5.638 -47.548 1.00 46.00 106 LYS A O 1
ATOM 819 N N . ALA A 1 107 ? -12.037 3.770 -48.313 1.00 46.94 107 ALA A N 1
ATOM 820 C CA . ALA A 1 107 ? -11.108 4.381 -49.244 1.00 46.94 107 ALA A CA 1
ATOM 821 C C . ALA A 1 107 ? -11.831 5.329 -50.224 1.00 46.94 107 ALA A C 1
ATOM 823 O O . ALA A 1 107 ? -12.779 4.938 -50.912 1.00 46.94 107 ALA A O 1
ATOM 824 N N . ARG A 1 108 ? -11.324 6.559 -50.368 1.00 43.12 108 ARG A N 1
ATOM 825 C CA . ARG A 1 108 ? -11.465 7.327 -51.611 1.00 43.12 108 ARG A CA 1
ATOM 826 C C . ARG A 1 108 ? -10.148 7.996 -51.976 1.00 43.12 108 ARG A C 1
ATOM 828 O O . ARG A 1 108 ? -9.770 9.044 -51.470 1.00 43.12 108 ARG A O 1
ATOM 835 N N . SER A 1 109 ? -9.475 7.308 -52.888 1.00 42.47 109 SER A N 1
ATOM 836 C CA . SER A 1 109 ? -8.394 7.781 -53.737 1.00 42.47 109 SER A CA 1
ATOM 837 C C . SER A 1 109 ? -8.815 9.000 -54.579 1.00 42.47 109 SER A C 1
ATOM 839 O O . SER A 1 109 ? -9.872 8.975 -55.207 1.00 42.47 109 SER A O 1
ATOM 841 N N . GLY A 1 110 ? -7.946 10.019 -54.609 1.00 42.03 110 GLY A N 1
ATOM 842 C CA . GLY A 1 110 ? -7.537 10.762 -55.811 1.00 42.03 110 GLY A CA 1
ATOM 843 C C . GLY A 1 110 ? -8.449 11.851 -56.401 1.00 42.03 110 GLY A C 1
ATOM 844 O O . GLY A 1 110 ? -9.471 11.549 -57.007 1.00 42.03 110 GLY A O 1
ATOM 845 N N . LYS A 1 111 ? -7.955 13.102 -56.440 1.00 42.19 111 LYS A N 1
ATOM 846 C CA . LYS A 1 111 ? -7.477 13.750 -57.688 1.00 42.19 111 LYS A CA 1
ATOM 847 C C . LYS A 1 111 ? -6.892 15.152 -57.457 1.00 42.19 111 LYS A C 1
ATOM 849 O O . LYS A 1 111 ? -7.460 15.978 -56.757 1.00 42.19 111 LYS A O 1
ATOM 854 N N . ALA A 1 112 ? -5.771 15.396 -58.132 1.00 45.62 112 ALA A N 1
ATOM 855 C CA . ALA A 1 112 ? -5.088 16.673 -58.300 1.00 45.62 112 ALA A CA 1
ATOM 856 C C . ALA A 1 112 ? -5.814 17.649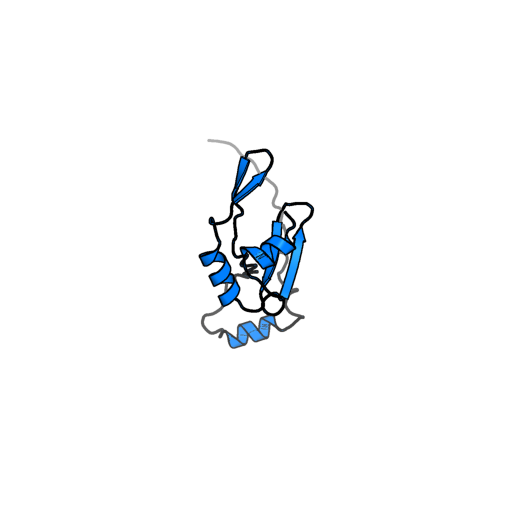 -59.255 1.00 45.62 112 ALA A C 1
ATOM 858 O O . ALA A 1 112 ? -6.513 17.194 -60.163 1.00 45.62 112 ALA A O 1
ATOM 859 N N . LYS A 1 113 ? -5.554 18.962 -59.089 1.00 45.06 113 LYS A N 1
ATOM 860 C CA . LYS A 1 113 ? -5.338 20.039 -60.103 1.00 45.06 113 LYS A CA 1
ATOM 861 C C . LYS A 1 113 ? -5.300 21.396 -59.361 1.00 45.06 113 LYS A C 1
ATOM 863 O O . LYS A 1 113 ? -6.209 21.672 -58.597 1.00 45.06 113 LYS A O 1
ATOM 868 N N . SER A 1 114 ? -4.196 22.151 -59.337 1.00 43.28 114 SER A N 1
ATOM 869 C CA . SER A 1 114 ? -3.612 23.018 -60.384 1.00 43.28 114 SER A CA 1
ATOM 870 C C . SER A 1 114 ? -4.480 24.231 -60.766 1.00 43.28 114 SER A C 1
ATOM 872 O O . SER A 1 114 ? -5.533 24.058 -61.370 1.00 43.28 114 SER A O 1
ATOM 874 N N . GLY A 1 115 ? -3.951 25.432 -60.485 1.00 42.69 115 GLY A N 1
ATOM 875 C CA . GLY A 1 115 ? -4.071 26.621 -61.337 1.00 42.69 115 GLY A CA 1
ATOM 876 C C . GLY A 1 115 ? -5.145 27.653 -60.986 1.00 42.69 115 GLY A C 1
ATOM 877 O O . GLY A 1 115 ? -6.299 27.501 -61.380 1.00 42.69 115 GLY A O 1
ATOM 878 N N . LYS A 1 116 ? -4.718 28.783 -60.414 1.00 39.94 116 LYS A N 1
ATOM 879 C CA . LYS A 1 116 ? -4.807 30.080 -61.099 1.00 39.94 116 LYS A CA 1
ATOM 880 C C . LYS A 1 116 ? -3.811 31.072 -60.519 1.00 39.94 116 LYS A C 1
ATOM 882 O O . LYS A 1 116 ? -3.664 31.071 -59.280 1.00 39.94 116 LYS A O 1
#

Sequence (116 aa):
MEAVKFLVEEIGLDELTVARIHLRSTASIAFVQLKEEGLALQTVEEHDGKHLYKCDGKEFAIPITMDDQSVIVKLHDLTAEVSDEDIKKLLLLPSLAMAVGTVDAKARSGKAKSGK

Radius of gyration: 25.13 Å; chains: 1; bounding box: 60×41×72 Å

Secondary structure (DSSP, 8-state):
--HHHHHHHTS---TTTEEEEEEETTTTEEEEEES-HHHHHHHHHHHTTT-EEEETTE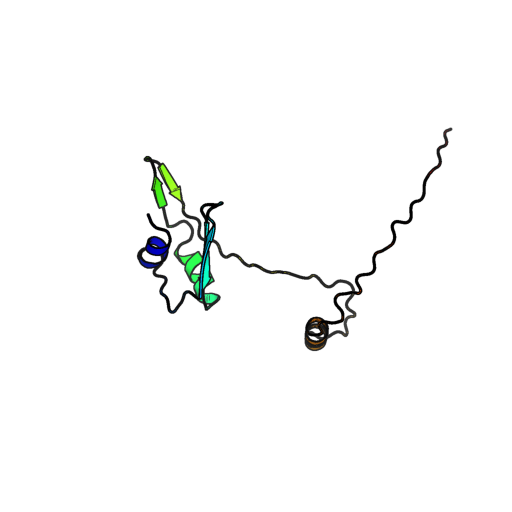EEE------------------TT--HHHHHHHHT-TTSTT------------------

pLDDT: mean 70.74, std 16.38, range [39.94, 89.31]